Protein AF-A0A645IN38-F1 (afdb_monomer)

Nearest PDB structures (foldseek):
  2oxg-assembly3_C  TM=8.536E-01  e=8.127E-01  Paracoccus denitrificans
  8x6b-assembly1_B  TM=5.482E-01  e=1.250E+00  Homo sapiens
  3idu-assembly2_B  TM=5.364E-01  e=1.726E+00  Pyrococcus furiosus
  6ddu-assembly1_A  TM=4.713E-01  e=3.475E+00  Mus musculus

Mean predicted aligned error: 4.3 Å

Organism: NCBI:txid1076179

Structure (mmCIF, N/CA/C/O backbone):
data_AF-A0A645IN38-F1
#
_entry.id   AF-A0A645IN38-F1
#
loop_
_atom_site.group_PDB
_atom_site.id
_atom_site.type_symbol
_atom_site.label_atom_id
_atom_site.label_alt_id
_atom_site.label_comp_id
_atom_site.label_asym_id
_atom_site.label_entity_id
_atom_site.label_seq_id
_atom_site.pdbx_PDB_ins_code
_atom_site.Cartn_x
_atom_site.Cartn_y
_atom_site.Cartn_z
_atom_site.occupancy
_atom_site.B_iso_or_equiv
_atom_site.auth_seq_id
_atom_site.auth_comp_id
_atom_site.auth_asym_id
_atom_site.auth_atom_id
_atom_site.pdbx_PDB_model_num
ATOM 1 N N . MET A 1 1 ? 10.848 -10.548 -11.898 1.00 58.41 1 MET A N 1
ATOM 2 C CA . MET A 1 1 ? 11.214 -9.364 -12.707 1.00 58.41 1 MET A CA 1
ATOM 3 C C . MET A 1 1 ? 12.713 -9.343 -12.951 1.00 58.41 1 MET A C 1
ATOM 5 O O . MET A 1 1 ? 13.407 -10.017 -12.207 1.00 58.41 1 MET A O 1
ATOM 9 N N . LYS A 1 2 ? 13.225 -8.623 -13.961 1.00 63.66 2 LYS A N 1
ATOM 10 C CA . LYS A 1 2 ? 14.678 -8.581 -14.237 1.00 63.66 2 LYS A CA 1
ATOM 11 C C . LYS A 1 2 ? 15.373 -7.266 -13.834 1.00 63.66 2 LYS A C 1
ATOM 13 O O . LYS A 1 2 ? 16.585 -7.281 -13.682 1.00 63.66 2 LYS A O 1
ATOM 18 N N . ASN A 1 3 ? 14.644 -6.155 -13.655 1.00 72.50 3 ASN A N 1
ATOM 19 C CA . ASN A 1 3 ? 15.220 -4.852 -13.282 1.00 72.50 3 ASN A CA 1
ATOM 20 C C . ASN A 1 3 ? 14.225 -4.008 -12.460 1.00 72.50 3 ASN A C 1
ATOM 22 O O . ASN A 1 3 ? 13.169 -3.649 -12.981 1.00 72.50 3 ASN A O 1
ATOM 26 N N . THR A 1 4 ? 14.585 -3.677 -11.215 1.00 73.25 4 THR A N 1
ATOM 27 C CA . THR A 1 4 ?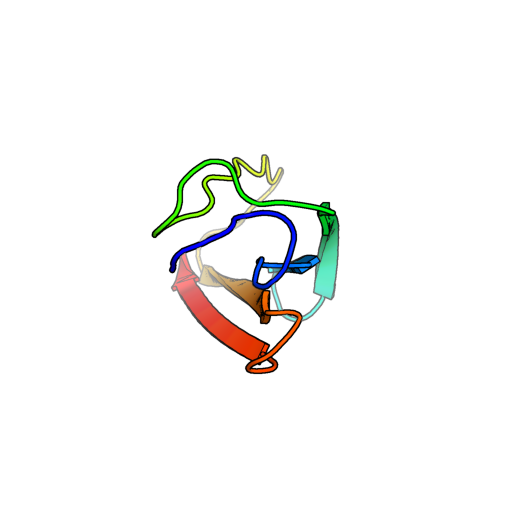 13.780 -2.927 -10.227 1.00 73.25 4 THR A CA 1
ATOM 28 C C . THR A 1 4 ? 13.558 -1.451 -10.537 1.00 73.25 4 THR A C 1
ATOM 30 O O . THR A 1 4 ? 12.683 -0.855 -9.923 1.00 73.25 4 THR A O 1
ATOM 33 N N . ALA A 1 5 ? 14.259 -0.880 -11.517 1.00 74.00 5 ALA A N 1
ATOM 34 C CA . ALA A 1 5 ? 14.039 0.486 -11.995 1.00 74.00 5 ALA A CA 1
ATOM 35 C C . ALA A 1 5 ? 13.060 0.572 -13.182 1.00 74.00 5 ALA A C 1
ATOM 37 O O . ALA A 1 5 ? 12.536 1.645 -13.461 1.00 74.00 5 ALA A O 1
ATOM 38 N N . ASN A 1 6 ? 12.780 -0.540 -13.876 1.00 80.56 6 ASN A N 1
ATOM 39 C CA . ASN A 1 6 ? 11.944 -0.525 -15.087 1.00 80.56 6 ASN A CA 1
ATOM 40 C C . ASN A 1 6 ? 10.513 -1.032 -14.858 1.00 80.56 6 ASN A C 1
ATOM 42 O O . ASN A 1 6 ? 9.616 -0.677 -15.619 1.00 80.56 6 ASN A O 1
ATOM 46 N N . HIS A 1 7 ? 10.285 -1.866 -13.841 1.00 85.94 7 HIS A N 1
ATOM 47 C CA . HIS A 1 7 ? 8.981 -2.493 -13.601 1.00 85.94 7 HIS A CA 1
ATOM 48 C C . HIS A 1 7 ? 8.606 -2.530 -12.107 1.00 85.94 7 HIS A C 1
ATOM 50 O O . HIS A 1 7 ? 8.483 -3.577 -11.519 1.00 85.94 7 HIS A O 1
ATOM 56 N N . TYR A 1 8 ? 8.435 -1.414 -11.431 1.00 90.00 8 TYR A N 1
ATOM 57 C CA . TYR A 1 8 ? 8.234 -1.403 -9.979 1.00 90.00 8 TYR A CA 1
ATOM 58 C C . TYR A 1 8 ? 6.805 -1.024 -9.588 1.00 90.00 8 TYR A C 1
ATOM 60 O O . TYR A 1 8 ? 6.024 -0.503 -10.391 1.00 90.00 8 TYR A O 1
ATOM 68 N N . ILE A 1 9 ? 6.466 -1.254 -8.321 1.00 92.19 9 ILE A N 1
ATOM 69 C CA . ILE A 1 9 ? 5.318 -0.591 -7.700 1.00 92.19 9 ILE A CA 1
ATOM 70 C C . ILE A 1 9 ? 5.663 0.888 -7.575 1.00 92.19 9 ILE A C 1
ATOM 72 O O . ILE A 1 9 ? 6.551 1.228 -6.808 1.00 92.19 9 ILE A O 1
ATOM 76 N N . SER A 1 10 ? 5.012 1.755 -8.347 1.00 93.69 10 SER A N 1
ATOM 77 C CA . SER A 1 10 ? 5.257 3.199 -8.369 1.00 93.69 10 SER A CA 1
ATOM 78 C C . SER A 1 10 ? 4.472 3.959 -7.314 1.00 93.69 10 SER A C 1
ATOM 80 O O . SER A 1 10 ? 4.880 5.053 -6.928 1.00 93.69 10 SER A O 1
ATOM 82 N N . LYS A 1 11 ? 3.353 3.402 -6.845 1.00 95.81 11 LYS A N 1
ATOM 83 C CA . LYS A 1 11 ? 2.507 4.055 -5.849 1.00 95.81 11 LYS A CA 1
ATOM 84 C C . LYS A 1 11 ? 1.820 3.043 -4.953 1.00 95.81 11 LYS A C 1
ATOM 86 O O . LYS A 1 11 ? 1.321 2.038 -5.448 1.00 95.81 11 LYS A O 1
ATOM 91 N N . ILE A 1 12 ? 1.766 3.323 -3.660 1.00 96.75 12 ILE A N 1
ATOM 92 C CA . ILE A 1 12 ? 0.953 2.586 -2.695 1.00 96.75 12 ILE A CA 1
ATOM 93 C C . ILE A 1 12 ? 0.070 3.595 -1.978 1.00 96.75 12 ILE A C 1
ATOM 95 O O . ILE A 1 12 ? 0.565 4.592 -1.461 1.00 96.75 12 ILE A O 1
ATOM 99 N N . VAL A 1 13 ? -1.224 3.324 -1.963 1.00 97.44 13 VAL A N 1
ATOM 100 C CA . VAL A 1 13 ? -2.242 4.125 -1.294 1.00 97.44 13 VAL A CA 1
ATOM 101 C C . VAL A 1 13 ? -2.870 3.275 -0.204 1.00 97.44 13 VAL A C 1
ATOM 103 O O . VAL A 1 13 ? -3.288 2.148 -0.470 1.00 97.44 13 VAL A O 1
ATOM 106 N N . VAL A 1 14 ? -2.969 3.824 1.003 1.00 97.00 14 VAL A N 1
ATOM 107 C CA . VAL A 1 14 ? -3.679 3.201 2.119 1.00 97.00 14 VAL A CA 1
ATOM 108 C C . VAL A 1 14 ? -4.900 4.040 2.456 1.00 97.00 14 VAL A C 1
ATOM 110 O O . VAL A 1 14 ? -4.808 5.250 2.665 1.00 97.00 14 VAL A O 1
ATOM 113 N N . SER A 1 15 ? -6.053 3.384 2.517 1.00 96.88 15 SER A N 1
ATOM 114 C CA . SER A 1 15 ? -7.325 3.986 2.894 1.00 96.88 15 SER A CA 1
ATOM 115 C C . SER A 1 15 ? -7.935 3.272 4.093 1.00 96.88 15 SER A C 1
ATOM 117 O O . SER A 1 15 ? -7.861 2.049 4.200 1.00 96.88 15 SER A O 1
ATOM 119 N N . VAL A 1 16 ? -8.576 4.034 4.974 1.00 96.50 16 VAL A N 1
ATOM 120 C CA . VAL A 1 16 ? -9.360 3.517 6.102 1.00 96.50 16 VAL A CA 1
ATOM 121 C C . VAL A 1 16 ? -10.785 4.023 5.964 1.00 96.50 16 VAL A C 1
ATOM 123 O O . VAL A 1 16 ? -11.010 5.219 5.791 1.00 96.50 16 VAL A O 1
ATOM 126 N N . ASP A 1 17 ? -11.744 3.100 5.990 1.00 95.50 17 ASP A N 1
ATOM 127 C CA . ASP A 1 17 ? -13.178 3.382 5.865 1.00 95.50 17 ASP A CA 1
ATOM 128 C C . ASP A 1 17 ? -13.509 4.231 4.619 1.00 95.50 17 ASP A C 1
ATOM 130 O O . ASP A 1 17 ? -14.361 5.117 4.629 1.00 95.50 17 ASP A O 1
ATOM 134 N N . GLY A 1 18 ? -12.795 3.952 3.520 1.00 95.19 18 GLY A N 1
ATOM 135 C CA . GLY A 1 18 ? -12.947 4.625 2.225 1.00 95.19 18 GLY A CA 1
ATOM 136 C C . GLY A 1 18 ? -12.236 5.975 2.105 1.00 95.19 18 GLY A C 1
ATOM 137 O O . GLY A 1 18 ? -12.294 6.588 1.041 1.00 95.19 18 GLY A O 1
ATOM 138 N N . LYS A 1 19 ? -11.552 6.441 3.157 1.00 95.25 19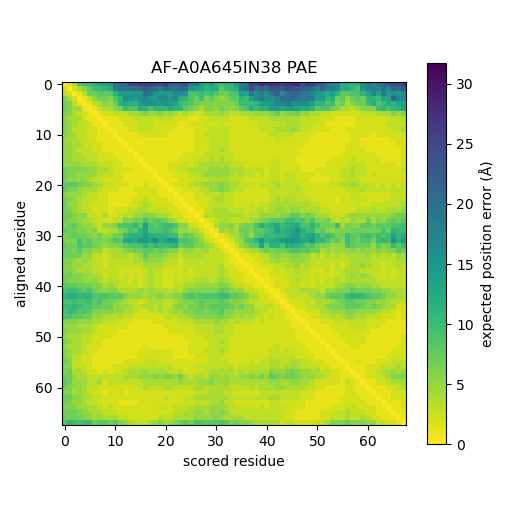 LYS A N 1
ATOM 139 C CA . LYS A 1 19 ? -10.761 7.673 3.134 1.00 95.25 19 LYS A CA 1
ATOM 140 C C . LYS A 1 19 ? -9.278 7.356 2.979 1.00 95.25 19 LYS A C 1
ATOM 142 O O . LYS A 1 19 ? -8.724 6.620 3.788 1.00 95.25 19 LYS A O 1
ATOM 147 N N . GLU A 1 20 ? -8.638 7.967 1.990 1.00 95.75 20 GLU A N 1
ATOM 148 C CA . GLU A 1 20 ? -7.183 7.959 1.825 1.00 95.75 20 GLU A CA 1
ATOM 149 C C . GLU A 1 20 ? -6.514 8.583 3.059 1.00 95.75 20 GLU A C 1
ATOM 151 O O . GLU A 1 20 ? -6.844 9.706 3.453 1.00 95.75 20 GLU A O 1
ATOM 156 N N . ILE A 1 21 ? -5.611 7.835 3.693 1.00 94.88 21 ILE A N 1
ATOM 157 C CA . ILE A 1 21 ? -4.887 8.287 4.889 1.00 94.88 21 ILE A CA 1
ATOM 158 C C . ILE A 1 21 ? -3.391 8.441 4.644 1.00 94.88 21 ILE A C 1
ATOM 160 O O . ILE A 1 21 ? -2.774 9.290 5.273 1.00 94.88 21 ILE A O 1
ATOM 164 N N . GLU A 1 22 ? -2.823 7.653 3.734 1.00 94.81 22 GLU A N 1
ATOM 165 C CA . GLU A 1 22 ? -1.401 7.677 3.410 1.00 94.81 22 GLU A CA 1
ATOM 166 C C . GLU A 1 22 ? -1.185 7.342 1.934 1.00 94.81 22 GLU A C 1
ATOM 168 O O . GLU A 1 22 ? -1.832 6.449 1.377 1.00 94.81 22 GLU A O 1
ATOM 173 N N . GLU A 1 23 ? -0.225 8.026 1.316 1.00 95.25 23 GLU A N 1
ATOM 174 C CA . GLU A 1 23 ? 0.244 7.745 -0.038 1.00 95.25 23 GLU A CA 1
ATOM 175 C C . GLU A 1 23 ? 1.773 7.685 -0.049 1.00 95.25 23 GLU A C 1
ATOM 177 O O . GLU A 1 23 ? 2.462 8.578 0.443 1.00 95.25 23 GLU A O 1
ATOM 182 N N . LYS A 1 24 ? 2.320 6.643 -0.677 1.00 94.69 24 LYS A N 1
ATOM 183 C CA . LYS A 1 24 ? 3.754 6.499 -0.907 1.00 94.69 24 LYS A CA 1
ATOM 184 C C . LYS A 1 24 ? 4.040 6.342 -2.390 1.00 94.69 24 LYS A C 1
ATOM 186 O O . LYS A 1 24 ? 3.654 5.349 -3.002 1.00 94.69 24 LYS A O 1
ATOM 191 N N . THR A 1 25 ? 4.780 7.295 -2.949 1.00 93.75 25 THR A N 1
ATOM 192 C CA . THR A 1 25 ? 5.352 7.176 -4.295 1.00 93.75 25 THR A CA 1
ATOM 193 C C . THR A 1 25 ? 6.740 6.547 -4.218 1.00 93.75 25 THR A C 1
ATOM 195 O O . THR A 1 25 ? 7.556 6.885 -3.360 1.00 93.75 25 THR A O 1
ATOM 198 N N . LEU A 1 26 ? 7.014 5.636 -5.139 1.00 90.00 26 LEU A N 1
ATOM 199 C CA . LEU A 1 26 ? 8.243 4.862 -5.243 1.00 90.00 26 LEU A CA 1
ATOM 200 C C . LEU A 1 26 ? 8.838 5.071 -6.640 1.00 90.00 26 LEU A C 1
ATOM 202 O O . LEU A 1 26 ? 8.122 5.373 -7.592 1.00 90.00 26 LEU A O 1
ATOM 206 N N . LYS A 1 27 ? 10.160 4.926 -6.765 1.00 87.06 27 LYS A N 1
ATOM 207 C CA . LYS A 1 27 ? 10.884 5.009 -8.054 1.00 87.06 27 LYS A CA 1
ATOM 208 C C . LYS A 1 27 ? 11.617 3.714 -8.414 1.00 87.06 27 LYS A C 1
ATOM 210 O O . LYS A 1 27 ? 12.181 3.600 -9.497 1.00 87.06 27 LYS A O 1
ATOM 215 N N . SER A 1 28 ? 11.624 2.765 -7.487 1.00 84.75 28 SER A N 1
ATOM 216 C CA . SER A 1 28 ? 12.161 1.418 -7.622 1.00 84.75 28 SER A CA 1
ATOM 217 C C . SER A 1 28 ? 11.549 0.536 -6.535 1.00 84.75 28 SER A C 1
ATOM 219 O O . SER A 1 28 ? 10.937 1.053 -5.600 1.00 84.75 28 SER A O 1
ATOM 221 N N . GLN A 1 29 ? 11.750 -0.776 -6.634 1.00 82.50 29 GLN A N 1
ATOM 222 C CA . GLN A 1 29 ? 11.393 -1.735 -5.582 1.00 82.50 29 GLN A CA 1
ATOM 223 C C . GLN A 1 29 ? 12.634 -2.378 -4.946 1.00 82.50 29 GLN A C 1
ATOM 225 O O . GLN A 1 29 ? 13.691 -2.469 -5.574 1.00 82.50 29 GLN A O 1
ATOM 230 N N . SER A 1 30 ? 12.481 -2.801 -3.697 1.00 80.25 30 SER A N 1
ATOM 231 C CA . SER A 1 30 ? 13.503 -3.364 -2.813 1.00 80.25 30 SER A CA 1
ATOM 232 C C . SER A 1 30 ? 14.027 -4.724 -3.279 1.00 80.25 30 SER A C 1
ATOM 234 O O . SER A 1 30 ? 15.226 -4.966 -3.168 1.00 80.25 30 SER A O 1
ATOM 236 N N . ASP A 1 31 ? 13.178 -5.576 -3.859 1.00 81.56 31 ASP A N 1
ATOM 237 C CA . ASP A 1 31 ? 13.581 -6.849 -4.464 1.00 81.56 31 ASP A CA 1
ATOM 238 C C . ASP A 1 31 ? 12.973 -7.034 -5.861 1.00 81.56 31 ASP A C 1
ATOM 240 O O . ASP A 1 31 ? 11.965 -6.435 -6.213 1.00 81.56 31 ASP A O 1
ATOM 244 N N . VAL A 1 32 ? 13.551 -7.904 -6.691 1.00 73.75 32 VAL A N 1
ATOM 245 C CA . VAL A 1 32 ? 13.043 -8.253 -8.031 1.00 73.75 32 VAL A CA 1
ATOM 246 C C . VAL A 1 32 ? 11.678 -8.960 -8.043 1.00 73.75 32 VAL A C 1
ATOM 248 O O . VAL A 1 32 ? 11.113 -9.184 -9.122 1.00 73.75 32 VAL A O 1
ATOM 251 N N . LYS A 1 33 ? 11.143 -9.3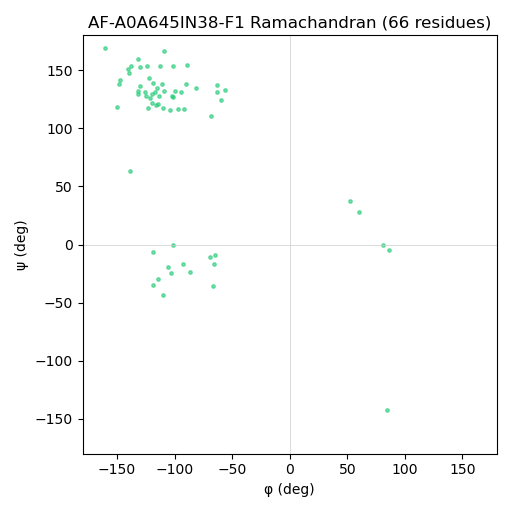65 -6.893 1.00 76.31 33 LYS A N 1
ATOM 252 C CA . LYS A 1 33 ? 9.827 -10.003 -6.779 1.00 76.31 33 LYS A CA 1
ATOM 253 C C . 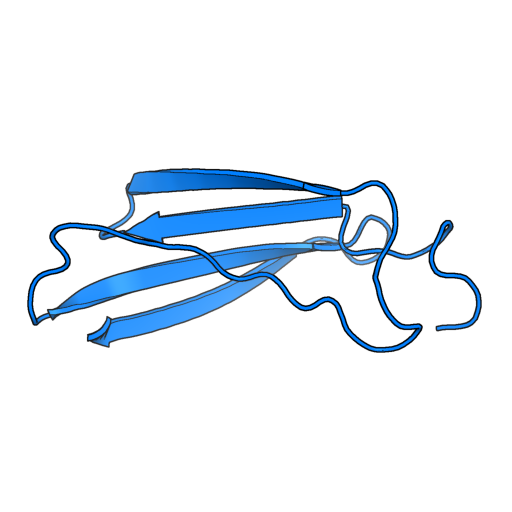LYS A 1 33 ? 8.852 -9.216 -5.916 1.00 76.31 33 LYS A C 1
ATOM 255 O O . LYS A 1 33 ? 7.667 -9.244 -6.235 1.00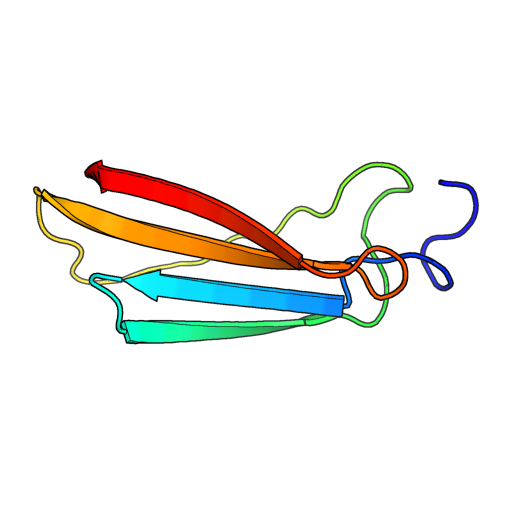 76.31 33 LYS A O 1
ATOM 260 N N . THR A 1 34 ? 9.316 -8.544 -4.866 1.00 80.81 34 THR A N 1
ATOM 261 C CA . THR A 1 34 ? 8.437 -7.912 -3.876 1.00 80.81 34 THR A CA 1
ATOM 262 C C . THR A 1 34 ? 8.918 -6.526 -3.464 1.00 80.81 34 THR A C 1
ATOM 264 O O . THR A 1 34 ? 10.106 -6.211 -3.511 1.00 80.81 34 THR A O 1
ATOM 267 N N . GLU A 1 35 ? 7.961 -5.700 -3.047 1.00 85.38 35 GLU A N 1
ATOM 268 C CA . GLU A 1 35 ? 8.209 -4.459 -2.323 1.00 85.38 35 GLU A CA 1
ATOM 269 C C . GLU A 1 35 ? 7.618 -4.590 -0.920 1.00 85.38 35 GLU A C 1
ATOM 271 O O . GLU A 1 35 ? 6.486 -5.053 -0.766 1.00 85.38 35 GLU A O 1
ATOM 276 N N . HIS A 1 36 ? 8.380 -4.185 0.096 1.00 88.44 36 HIS A N 1
ATOM 277 C CA . HIS A 1 36 ? 7.950 -4.218 1.490 1.00 88.44 36 HIS A CA 1
ATOM 278 C C . H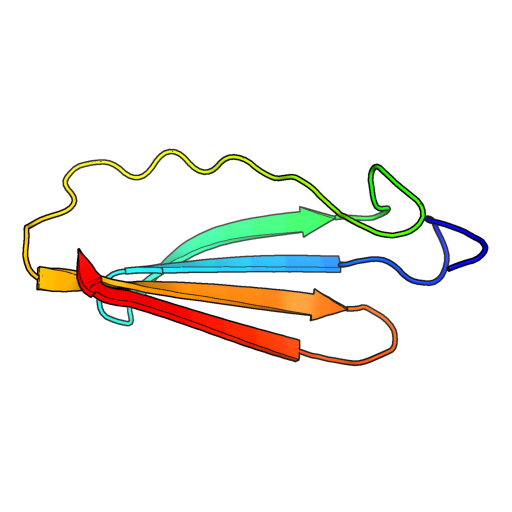IS A 1 36 ? 7.870 -2.798 2.046 1.00 88.44 36 HIS A C 1
ATOM 280 O O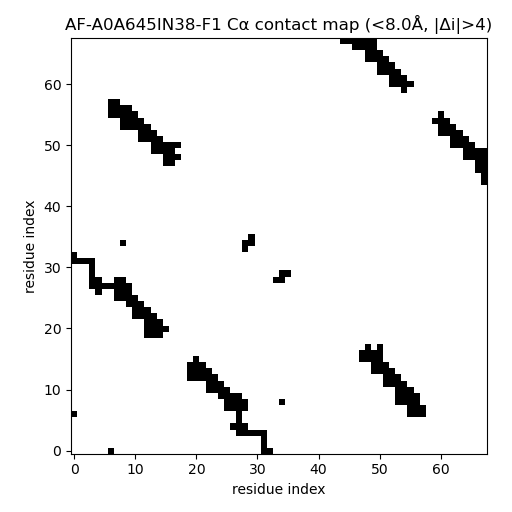 . HIS A 1 36 ? 8.872 -2.088 2.113 1.00 88.44 36 HIS A O 1
ATOM 286 N N . VAL A 1 37 ? 6.679 -2.392 2.487 1.00 88.56 37 VAL A N 1
ATOM 287 C CA . VAL A 1 37 ? 6.451 -1.091 3.126 1.00 88.56 37 VAL A CA 1
ATOM 288 C C . VAL A 1 37 ? 5.686 -1.286 4.426 1.00 88.56 37 VAL A C 1
ATOM 290 O O . VAL A 1 37 ? 4.729 -2.054 4.480 1.00 88.56 37 VAL A O 1
ATOM 293 N N . LEU A 1 38 ? 6.118 -0.572 5.462 1.00 91.19 38 LEU A N 1
ATOM 294 C CA . LEU A 1 38 ? 5.421 -0.470 6.736 1.00 91.19 38 LEU A CA 1
ATOM 295 C C . LEU A 1 38 ? 4.643 0.851 6.781 1.00 91.19 38 LEU A C 1
ATOM 297 O O . LEU A 1 38 ? 5.208 1.901 6.474 1.00 91.19 38 LEU A O 1
ATOM 301 N N . PHE A 1 39 ? 3.374 0.782 7.179 1.00 90.25 39 PHE A N 1
ATOM 302 C CA . PHE A 1 39 ? 2.525 1.941 7.443 1.00 90.25 39 PHE A CA 1
ATOM 303 C C . PHE A 1 39 ? 2.067 1.896 8.897 1.00 90.25 39 PHE A C 1
ATOM 305 O O . PHE A 1 39 ? 1.561 0.872 9.358 1.00 90.25 39 PHE A O 1
ATOM 312 N N . GLU A 1 40 ? 2.234 3.004 9.612 1.00 91.25 40 GLU A N 1
ATOM 313 C CA . GLU A 1 40 ? 1.697 3.172 10.959 1.00 91.25 40 GLU A CA 1
ATOM 314 C C . GLU A 1 40 ? 0.377 3.936 10.875 1.00 91.25 40 GLU A C 1
ATOM 316 O O . GLU A 1 40 ? 0.344 5.090 10.457 1.00 91.25 40 GLU A O 1
ATOM 321 N N . ILE A 1 41 ? -0.716 3.292 11.279 1.00 89.44 41 ILE A N 1
ATOM 322 C CA . ILE A 1 41 ? -2.055 3.885 11.273 1.00 89.44 41 ILE A CA 1
ATOM 323 C C . ILE A 1 41 ? -2.517 4.017 12.721 1.00 89.44 41 ILE A C 1
ATOM 325 O O . ILE A 1 41 ? -2.601 3.023 13.445 1.00 89.44 41 ILE A O 1
ATOM 329 N N . LYS A 1 42 ? -2.812 5.244 13.150 1.00 87.56 42 LYS A N 1
ATOM 330 C CA . LYS A 1 42 ? -3.309 5.530 14.502 1.00 87.56 42 LYS A CA 1
ATOM 331 C C . LYS A 1 42 ? -4.834 5.446 14.550 1.00 87.56 42 LYS A C 1
ATOM 333 O O . LYS A 1 42 ? -5.504 5.639 13.541 1.00 87.56 42 LYS A O 1
ATOM 338 N N . ASP A 1 43 ? -5.359 5.163 15.739 1.00 85.75 43 ASP A N 1
ATOM 339 C CA . ASP A 1 43 ? -6.790 5.247 16.065 1.00 85.75 43 ASP A CA 1
ATOM 340 C C . ASP A 1 43 ? -7.726 4.342 15.235 1.00 85.75 43 ASP A C 1
ATOM 342 O O . ASP A 1 43 ? -8.913 4.637 15.072 1.00 85.75 43 ASP A O 1
ATOM 346 N N . LEU A 1 44 ? -7.215 3.204 14.751 1.00 91.38 44 LEU A N 1
ATOM 347 C CA . LEU A 1 44 ? -8.026 2.159 14.119 1.00 91.38 44 LEU A CA 1
ATOM 348 C C . LEU A 1 44 ? -9.019 1.558 15.118 1.00 91.38 44 LEU A C 1
ATOM 350 O O . LEU A 1 44 ? -8.656 1.149 16.223 1.00 91.38 44 LEU A O 1
ATOM 354 N N . LYS A 1 45 ? -10.284 1.468 14.707 1.00 93.50 45 LYS A N 1
ATOM 355 C CA . LYS A 1 45 ? -11.352 0.863 15.505 1.00 93.50 45 LYS A CA 1
ATOM 356 C C . LYS A 1 45 ? -11.638 -0.547 15.005 1.00 93.50 45 LYS A C 1
ATOM 358 O O . LYS A 1 45 ? -11.452 -0.860 13.831 1.00 93.50 45 LYS A O 1
ATOM 363 N N . LYS A 1 46 ? -12.142 -1.400 15.900 1.00 94.19 46 LYS A N 1
ATOM 364 C CA . LYS A 1 46 ? -12.675 -2.710 15.509 1.00 94.19 46 LYS A CA 1
ATOM 365 C C . LYS A 1 46 ? -13.778 -2.517 14.464 1.00 94.19 46 LYS A C 1
ATOM 367 O O . LYS A 1 46 ? -14.662 -1.685 14.662 1.00 94.19 46 LYS A O 1
ATOM 372 N N . GLY A 1 47 ? -13.728 -3.293 13.388 1.00 95.38 47 GLY A N 1
ATOM 373 C CA . GLY A 1 47 ? -14.639 -3.195 12.254 1.00 95.38 47 GLY A CA 1
ATOM 374 C C . GLY A 1 47 ? -14.232 -2.180 11.184 1.00 95.38 47 GLY A C 1
ATOM 375 O O . GLY A 1 47 ? -14.904 -2.129 10.156 1.00 95.38 47 GLY A O 1
ATOM 376 N N . SER A 1 48 ? -13.159 -1.400 11.377 1.00 96.25 48 SER A N 1
ATOM 377 C CA . SER A 1 48 ? -12.650 -0.520 10.319 1.00 96.25 48 SER A CA 1
ATOM 378 C C . SER A 1 48 ? -12.168 -1.339 9.122 1.00 96.25 48 SER A C 1
ATOM 380 O O . SER A 1 48 ? -11.484 -2.357 9.275 1.00 96.25 48 SER A O 1
ATOM 382 N N . LYS A 1 49 ? -12.506 -0.872 7.918 1.00 96.88 49 LYS A N 1
ATOM 383 C CA . LYS A 1 49 ? -12.046 -1.454 6.657 1.00 96.88 49 LYS A CA 1
ATOM 384 C C . LYS A 1 49 ? -10.766 -0.756 6.215 1.00 96.88 49 LYS A C 1
ATOM 386 O O . LYS A 1 49 ? -10.783 0.428 5.885 1.00 96.88 49 LYS A O 1
ATOM 391 N N . ILE A 1 50 ? -9.679 -1.510 6.152 1.00 96.94 50 ILE A N 1
ATOM 392 C CA . ILE A 1 50 ? -8.407 -1.076 5.580 1.00 96.94 50 ILE A CA 1
ATOM 393 C C . ILE A 1 50 ? -8.371 -1.531 4.123 1.00 96.94 50 ILE A C 1
ATOM 395 O O . ILE A 1 50 ? -8.647 -2.691 3.819 1.00 96.94 50 ILE A O 1
ATOM 399 N N . GLU A 1 51 ? -8.030 -0.625 3.218 1.00 97.69 51 GLU A N 1
ATOM 400 C CA . GLU A 1 51 ? -7.847 -0.902 1.798 1.00 97.69 51 GLU A CA 1
ATOM 401 C C . GLU A 1 51 ? -6.463 -0.426 1.364 1.00 97.69 51 GLU A C 1
ATOM 403 O O . GLU A 1 51 ? -6.063 0.699 1.663 1.00 97.69 51 GLU A O 1
ATOM 408 N N . VAL A 1 52 ? -5.730 -1.29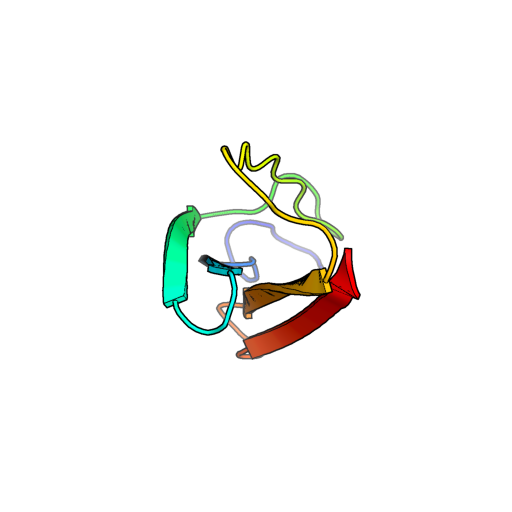0 0.667 1.00 97.56 52 VAL A N 1
ATOM 409 C CA . VAL A 1 52 ? -4.408 -0.983 0.123 1.00 97.56 52 VAL A CA 1
ATOM 410 C C . VAL A 1 52 ? -4.469 -1.130 -1.390 1.00 97.56 52 VAL A C 1
ATOM 412 O O . VAL A 1 52 ? -4.788 -2.201 -1.905 1.00 97.56 52 VAL A O 1
ATOM 415 N N . GLU A 1 53 ? -4.154 -0.055 -2.107 1.00 97.69 53 GLU A N 1
ATOM 416 C CA . GLU A 1 53 ? -4.023 -0.048 -3.563 1.00 97.69 53 GLU A CA 1
ATOM 417 C C . GLU A 1 53 ? -2.550 0.124 -3.940 1.00 97.69 53 GLU A C 1
ATOM 419 O O . GLU A 1 53 ? -1.936 1.153 -3.661 1.00 97.69 53 GLU A O 1
ATOM 424 N N . ALA A 1 54 ? -1.983 -0.879 -4.605 1.00 96.50 54 ALA A N 1
ATOM 425 C CA . ALA A 1 54 ? -0.648 -0.827 -5.181 1.00 96.50 54 ALA A CA 1
ATOM 426 C C . ALA A 1 54 ? -0.747 -0.598 -6.694 1.00 96.50 54 ALA A C 1
ATOM 428 O O . ALA A 1 54 ? -1.426 -1.329 -7.412 1.00 96.50 54 ALA A O 1
ATOM 429 N 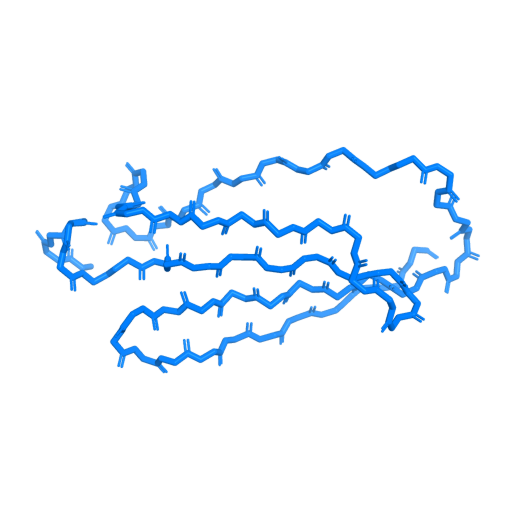N . THR A 1 55 ? -0.041 0.410 -7.196 1.00 95.94 55 THR A N 1
ATOM 430 C CA . THR A 1 55 ? 0.079 0.714 -8.623 1.00 95.94 55 THR A CA 1
ATOM 431 C C . THR A 1 55 ? 1.445 0.263 -9.118 1.00 95.94 55 THR A C 1
ATOM 433 O O . THR A 1 55 ? 2.467 0.798 -8.704 1.00 95.94 55 THR A O 1
ATOM 436 N N . CYS A 1 56 ? 1.465 -0.704 -10.025 1.00 93.19 56 CYS A N 1
ATOM 437 C CA . CYS A 1 56 ? 2.609 -1.070 -10.841 1.00 93.19 56 CYS A CA 1
ATOM 438 C C . CYS A 1 56 ? 2.726 -0.118 -12.039 1.00 93.19 56 CYS A C 1
ATOM 440 O O . CYS A 1 56 ? 1.744 0.138 -12.738 1.00 93.19 56 CYS A O 1
ATOM 442 N N . ASN A 1 57 ? 3.937 0.361 -12.330 1.00 91.31 57 ASN A N 1
ATOM 443 C CA . ASN A 1 57 ? 4.175 1.266 -13.457 1.00 91.31 57 ASN A CA 1
ATOM 444 C C . ASN A 1 57 ? 3.932 0.627 -14.843 1.00 91.31 57 ASN A C 1
ATOM 446 O O . ASN A 1 57 ? 3.815 1.358 -15.821 1.00 91.31 57 ASN A O 1
ATOM 450 N N . VAL A 1 58 ? 3.873 -0.708 -14.935 1.00 91.69 58 VAL A N 1
ATOM 451 C CA . VAL A 1 58 ? 3.648 -1.450 -16.192 1.00 91.69 58 VAL A CA 1
ATOM 452 C C . VAL A 1 58 ? 2.275 -2.122 -16.231 1.00 91.69 58 VAL A C 1
ATOM 454 O O . VAL A 1 58 ? 1.607 -2.076 -17.259 1.00 91.69 58 VAL A O 1
ATOM 457 N N . PHE A 1 59 ? 1.844 -2.749 -15.133 1.00 91.31 59 PHE A N 1
ATOM 458 C CA . PHE A 1 59 ? 0.647 -3.602 -15.111 1.00 91.31 59 PHE A CA 1
ATOM 459 C C . PHE A 1 59 ? -0.601 -2.941 -14.517 1.00 91.31 59 PHE A C 1
ATOM 461 O O . PHE A 1 59 ? -1.662 -3.560 -14.490 1.00 91.31 59 PHE A O 1
ATOM 468 N N . GLY A 1 60 ? -0.511 -1.687 -14.068 1.00 92.25 60 GLY A N 1
ATOM 469 C CA . GLY A 1 60 ? -1.653 -0.976 -13.500 1.00 92.25 60 GLY A CA 1
ATOM 470 C C . GLY A 1 60 ? -1.850 -1.284 -12.018 1.00 92.25 60 GLY A C 1
ATOM 471 O O . GLY A 1 60 ? -0.881 -1.350 -11.268 1.00 92.25 60 GLY A O 1
ATOM 472 N N . LYS A 1 61 ? -3.099 -1.394 -11.564 1.00 96.50 61 LYS A N 1
ATOM 473 C CA . LYS A 1 61 ? -3.446 -1.341 -10.136 1.00 96.50 61 LYS A CA 1
ATOM 474 C C . LYS A 1 61 ? -3.933 -2.684 -9.604 1.00 96.50 61 LYS A C 1
ATOM 476 O O . LYS A 1 61 ? -4.749 -3.338 -10.247 1.00 96.50 61 LYS A O 1
ATOM 481 N N . LEU A 1 62 ? -3.486 -3.037 -8.403 1.00 96.56 62 LEU A N 1
ATOM 482 C CA . LEU A 1 62 ? -4.039 -4.109 -7.582 1.00 96.56 62 LEU A CA 1
ATOM 483 C C . LEU A 1 62 ? -4.550 -3.508 -6.275 1.00 96.56 62 LEU A C 1
ATOM 485 O O . LEU A 1 62 ? -3.894 -2.646 -5.691 1.00 96.56 62 LEU A O 1
ATOM 489 N N . LYS A 1 63 ? -5.710 -3.970 -5.821 1.00 97.12 63 LYS A N 1
ATOM 490 C CA . LYS A 1 63 ? -6.369 -3.478 -4.618 1.00 97.12 63 LYS A CA 1
ATOM 491 C C . LYS A 1 63 ? -6.797 -4.651 -3.757 1.00 97.12 63 LYS A C 1
ATOM 493 O O . LYS A 1 63 ? -7.470 -5.547 -4.250 1.00 97.12 63 LYS A O 1
ATOM 498 N N . GLU A 1 64 ? -6.438 -4.595 -2.484 1.00 97.94 64 GLU A N 1
ATOM 499 C CA . GLU A 1 64 ? -6.805 -5.589 -1.481 1.00 97.94 64 GLU A CA 1
ATOM 500 C C . GLU A 1 64 ? -7.386 -4.899 -0.252 1.00 97.94 64 GLU A C 1
ATOM 502 O O . GLU A 1 64 ? -7.072 -3.742 0.039 1.00 97.94 64 GLU A O 1
ATOM 507 N N . SER A 1 65 ? -8.253 -5.599 0.477 1.00 96.94 65 SER A N 1
ATOM 508 C CA . SER A 1 65 ? -8.880 -5.040 1.674 1.00 96.94 65 SER A CA 1
ATOM 509 C C . SER A 1 65 ? -8.998 -6.047 2.805 1.00 96.94 65 SER A C 1
ATOM 511 O O . SER A 1 65 ? -9.130 -7.247 2.575 1.00 96.94 65 SER A O 1
ATOM 513 N N . MET A 1 66 ? -8.983 -5.534 4.030 1.00 96.19 66 MET A N 1
ATOM 514 C CA . MET A 1 66 ? -9.125 -6.296 5.264 1.00 96.19 66 MET A CA 1
ATOM 515 C C . MET A 1 66 ? -10.016 -5.525 6.238 1.00 96.19 66 MET A C 1
ATOM 517 O O . MET A 1 66 ? -10.004 -4.296 6.262 1.00 96.19 66 MET A O 1
ATOM 521 N N . VAL A 1 67 ? -10.780 -6.250 7.051 1.00 95.56 67 VAL A N 1
ATOM 522 C CA . VAL A 1 67 ? -11.563 -5.688 8.157 1.00 95.56 67 VAL A CA 1
ATOM 523 C C . VAL A 1 67 ? -10.908 -6.110 9.468 1.00 95.56 67 VAL A C 1
ATOM 525 O O . VAL A 1 67 ? -10.561 -7.283 9.614 1.00 95.56 67 VAL A O 1
ATOM 528 N N . LEU A 1 68 ? -10.717 -5.152 10.379 1.00 89.88 68 LEU A N 1
ATOM 529 C CA . LEU A 1 68 ? -10.094 -5.371 11.689 1.00 89.88 68 LEU A CA 1
ATOM 530 C C . LEU A 1 68 ? -11.051 -5.997 12.718 1.00 89.88 68 LEU A C 1
ATOM 532 O O . LEU A 1 68 ? -12.211 -5.529 12.813 1.00 89.88 68 LEU A O 1
#

pLDDT: mean 90.16, std 8.4, range [58.41, 97.94]

Secondary structure (DSSP, 8-state):
---TTTS-EEEEEEEETTEEEEEEE-SS-SSSS---------SPPTTPEEEEEEEETTTEEEEEEEE-

Sequence (68 aa):
MKNTANHYISKIVVSVDGKEIEEKTLKSQSDVKTEHVLFEIKDLKKGSKIEVEATCNVFGKLKESMVL

Solvent-accessible surface area (backbone atoms only — not comparable to full-atom values): 4128 Å² total; per-residue (Å²): 104,92,52,34,73,79,62,22,53,34,34,39,39,37,25,51,73,86,40,80,76,49,76,47,79,41,80,45,37,84,42,56,84,52,71,88,84,90,82,88,79,81,90,78,51,85,66,42,37,39,38,42,37,42,28,32,75,75,82,44,75,51,74,52,73,49,70,81

Foldseek 3Di:
DPAFQPKHQQKKWKDKQNHTDDIDGDRGAPDPVDHDDDDDDPDDDQQIKIKMWTQIPPPGIDIDIDGD

Radius of gyration: 13.13 Å; Cα contacts (8 Å, |Δi|>4): 125; chains: 1; bounding box: 30×18×32 Å